Protein AF-R5GX98-F1 (afdb_monomer_lite)

Structure (mmCIF, N/CA/C/O backbone):
data_AF-R5GX98-F1
#
_entry.id   AF-R5GX98-F1
#
loop_
_atom_site.group_PDB
_atom_site.id
_atom_site.type_symbol
_atom_site.label_atom_id
_atom_site.label_alt_id
_atom_site.label_comp_id
_atom_site.label_asym_id
_atom_site.label_entity_id
_atom_site.label_seq_id
_atom_site.pdbx_PDB_ins_code
_atom_site.Cartn_x
_atom_site.Cartn_y
_atom_site.Cartn_z
_atom_site.occupancy
_atom_site.B_iso_or_equiv
_atom_site.auth_seq_id
_atom_site.auth_comp_id
_atom_site.auth_asym_id
_atom_site.auth_atom_id
_atom_site.pdbx_PDB_model_num
ATOM 1 N N . MET A 1 1 ? -17.441 5.584 -0.573 1.00 73.94 1 MET A N 1
ATOM 2 C CA . MET A 1 1 ? -16.156 5.148 -1.184 1.00 73.94 1 MET A CA 1
ATOM 3 C C . MET A 1 1 ? -15.187 4.600 -0.138 1.00 73.94 1 MET A C 1
ATOM 5 O O . MET A 1 1 ? -14.780 3.453 -0.266 1.00 73.94 1 MET A O 1
ATOM 9 N N . PHE A 1 2 ? -14.847 5.370 0.903 1.00 78.75 2 PHE A N 1
ATOM 10 C CA . PHE A 1 2 ? -13.931 4.929 1.965 1.00 78.75 2 PHE A CA 1
ATOM 11 C C . PHE A 1 2 ? -14.401 3.680 2.720 1.00 78.75 2 PHE A C 1
ATOM 13 O O . PHE A 1 2 ? -13.570 2.825 3.002 1.00 78.75 2 PHE A O 1
ATOM 20 N N . ASP A 1 3 ? -15.705 3.514 2.954 1.00 80.38 3 ASP A N 1
ATOM 21 C CA . ASP A 1 3 ? -16.229 2.303 3.606 1.00 80.38 3 ASP A CA 1
ATOM 22 C C . ASP A 1 3 ? -16.034 1.049 2.744 1.00 80.38 3 ASP A C 1
ATOM 24 O O . ASP A 1 3 ? -15.633 -0.001 3.235 1.00 80.38 3 ASP A O 1
ATOM 28 N N . ARG A 1 4 ? -16.191 1.182 1.422 1.00 74.62 4 ARG A N 1
ATOM 29 C CA . ARG A 1 4 ? -15.968 0.094 0.459 1.00 74.62 4 ARG A CA 1
ATOM 30 C C . ARG A 1 4 ? -14.484 -0.271 0.314 1.00 74.62 4 ARG A C 1
ATOM 32 O O . ARG A 1 4 ? -14.154 -1.431 0.098 1.00 74.62 4 ARG A O 1
ATOM 39 N N . LEU A 1 5 ? -13.584 0.708 0.448 1.00 74.69 5 LEU A N 1
ATOM 40 C CA . LEU A 1 5 ? -12.135 0.494 0.363 1.00 74.69 5 LEU A CA 1
ATOM 41 C C . LEU A 1 5 ? -11.561 -0.036 1.685 1.00 74.69 5 LEU A C 1
ATOM 43 O O . LEU A 1 5 ? -10.865 -1.049 1.709 1.00 74.69 5 LEU A O 1
ATOM 47 N N . PHE A 1 6 ? -11.869 0.615 2.803 1.00 80.62 6 PHE A N 1
ATOM 48 C CA . PHE A 1 6 ? -11.189 0.397 4.081 1.00 80.62 6 PHE A CA 1
ATOM 49 C C . PHE A 1 6 ? -12.053 -0.337 5.122 1.00 80.62 6 PHE A C 1
ATOM 51 O O . PHE A 1 6 ? -11.522 -0.837 6.116 1.00 80.62 6 PHE A O 1
ATOM 58 N N . GLY A 1 7 ? -13.341 -0.550 4.853 1.00 79.50 7 GLY A N 1
ATOM 59 C CA . GLY A 1 7 ? -14.297 -1.238 5.726 1.00 79.50 7 GLY A CA 1
ATOM 60 C C . GLY A 1 7 ? -15.278 -0.275 6.389 1.00 79.50 7 GLY A C 1
ATOM 61 O O . GLY A 1 7 ? -15.001 0.917 6.509 1.00 79.50 7 GLY A O 1
ATOM 62 N N . GLU A 1 8 ? -16.420 -0.799 6.823 1.00 84.38 8 GLU A N 1
ATOM 63 C CA . GLU A 1 8 ? -17.477 -0.010 7.456 1.00 84.38 8 GLU A CA 1
ATOM 64 C C . GLU A 1 8 ? -17.074 0.417 8.875 1.00 84.38 8 GLU A C 1
ATOM 66 O O . GLU A 1 8 ? -16.659 -0.399 9.699 1.00 84.38 8 GLU A O 1
ATOM 71 N N . GLY A 1 9 ? -17.176 1.720 9.150 1.00 84.00 9 GLY A N 1
ATOM 72 C CA . GLY A 1 9 ? -16.929 2.295 10.473 1.00 84.00 9 GLY A CA 1
ATOM 73 C C . GLY A 1 9 ? -15.545 2.933 10.657 1.00 84.00 9 GLY A C 1
ATOM 74 O O . GLY A 1 9 ? -14.509 2.423 10.230 1.00 84.00 9 GLY A O 1
ATOM 75 N N . GLN A 1 10 ? -15.522 4.075 11.351 1.00 84.12 10 GLN A N 1
ATOM 76 C CA . GLN A 1 10 ? -14.311 4.883 11.562 1.00 84.12 10 GLN A CA 1
ATOM 77 C C . GLN A 1 10 ? -13.227 4.150 12.373 1.00 84.12 10 GLN A C 1
ATOM 79 O O . GLN A 1 10 ? -12.042 4.302 12.090 1.00 84.12 10 GLN A O 1
ATOM 84 N N . GLU A 1 11 ? -13.623 3.339 13.356 1.00 83.69 11 GLU A N 1
ATOM 85 C CA . GLU A 1 11 ? -12.738 2.481 14.163 1.00 83.69 11 GLU A CA 1
ATOM 86 C C . GLU A 1 11 ? -11.993 1.451 13.305 1.00 83.69 11 GLU A C 1
ATOM 88 O O . GLU A 1 11 ? -10.769 1.322 13.371 1.00 83.69 11 GLU A O 1
ATOM 93 N N . LEU A 1 12 ? -12.732 0.757 12.440 1.00 84.81 12 LEU A N 1
ATOM 94 C CA . LEU A 1 12 ? -12.221 -0.328 11.607 1.00 84.81 12 LEU A CA 1
ATOM 95 C C . LEU A 1 12 ? -11.284 0.207 10.514 1.00 84.81 12 LEU A C 1
ATOM 97 O O . LEU A 1 12 ? -10.225 -0.371 10.252 1.00 84.81 12 LEU A O 1
ATOM 101 N N . GLN A 1 13 ? -11.634 1.360 9.936 1.00 85.06 13 GLN A N 1
ATOM 102 C CA . GLN A 1 13 ? -10.769 2.100 9.016 1.00 85.06 13 GLN A CA 1
ATOM 103 C C . GLN A 1 13 ? -9.488 2.559 9.709 1.00 85.06 13 GLN A C 1
ATOM 105 O O . GLN A 1 13 ? -8.398 2.360 9.172 1.00 85.06 13 GLN A O 1
ATOM 110 N N . PHE A 1 14 ? -9.600 3.130 10.911 1.00 87.19 14 PHE A N 1
ATOM 111 C CA . PHE A 1 14 ? -8.446 3.616 11.654 1.00 87.19 14 PHE A CA 1
ATOM 112 C C . PHE A 1 14 ? -7.485 2.484 12.011 1.00 87.19 14 PHE A C 1
ATOM 114 O O . PHE A 1 14 ? -6.301 2.610 11.732 1.00 87.19 14 PHE A O 1
ATOM 121 N N . ASN A 1 15 ? -7.964 1.359 12.547 1.00 87.00 15 ASN A N 1
ATOM 122 C CA . ASN A 1 15 ? -7.091 0.243 12.928 1.00 87.00 15 ASN A CA 1
ATOM 123 C C . ASN A 1 15 ? -6.338 -0.355 11.730 1.00 87.00 15 ASN A C 1
ATOM 125 O O . ASN A 1 15 ? -5.154 -0.672 11.844 1.00 87.00 15 ASN A O 1
ATOM 129 N N . LYS A 1 16 ? -6.978 -0.446 10.557 1.00 84.69 16 LYS A N 1
ATOM 130 C CA . LYS A 1 16 ? -6.306 -0.890 9.324 1.00 84.69 16 LYS A CA 1
ATOM 131 C C . LYS A 1 16 ? -5.275 0.121 8.826 1.00 84.69 16 LYS A C 1
ATOM 133 O O . LYS A 1 16 ? -4.147 -0.256 8.506 1.00 84.69 16 LYS A O 1
ATOM 138 N N . LEU A 1 17 ? -5.652 1.398 8.759 1.00 87.81 17 LEU A N 1
ATOM 139 C CA . LEU A 1 17 ? -4.782 2.461 8.255 1.00 87.81 17 LEU A CA 1
ATOM 140 C C . LEU A 1 17 ? -3.619 2.757 9.212 1.00 87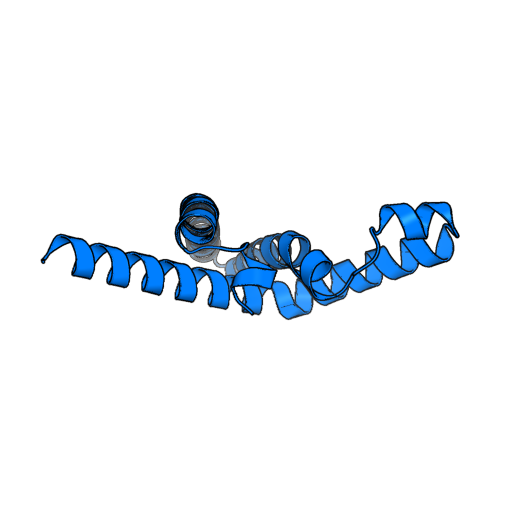.81 17 LEU A C 1
ATOM 142 O O . LEU A 1 17 ? -2.516 3.024 8.749 1.00 87.81 17 LEU A O 1
ATOM 146 N N . LYS A 1 18 ? -3.824 2.605 10.526 1.00 87.88 18 LYS A N 1
ATOM 147 C CA . LYS A 1 18 ? -2.802 2.765 11.571 1.00 87.88 18 LYS A CA 1
ATOM 148 C C . LYS A 1 18 ? -1.609 1.837 11.371 1.00 87.88 18 LYS A C 1
ATOM 150 O O . LYS A 1 18 ? -0.504 2.212 11.732 1.00 87.88 18 LYS A O 1
ATOM 155 N N . ILE A 1 19 ? -1.817 0.648 10.808 1.00 87.06 19 ILE A N 1
ATOM 156 C CA . ILE A 1 19 ? -0.730 -0.292 10.511 1.00 87.06 19 ILE A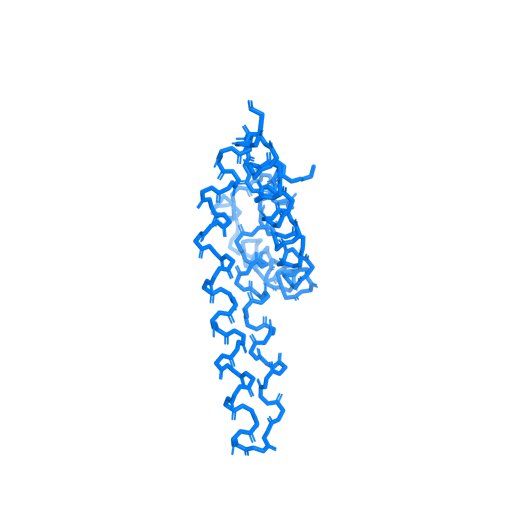 CA 1
ATOM 157 C C . ILE A 1 19 ? -0.168 -0.028 9.111 1.00 87.06 19 ILE A C 1
ATOM 159 O O . ILE A 1 19 ? 1.042 0.081 8.937 1.00 87.06 19 ILE A O 1
ATOM 163 N N . MET A 1 20 ? -1.032 0.101 8.098 1.00 86.50 20 MET A N 1
ATOM 164 C CA . MET A 1 20 ? -0.569 0.200 6.710 1.00 86.50 20 MET A CA 1
ATOM 165 C C . MET A 1 20 ? 0.133 1.518 6.384 1.00 86.50 20 MET A C 1
ATOM 167 O O . MET A 1 20 ? 1.107 1.498 5.633 1.00 86.50 20 MET A O 1
ATOM 171 N N . VAL A 1 21 ? -0.341 2.652 6.905 1.00 88.38 21 VAL A N 1
ATOM 172 C CA . VAL A 1 21 ? 0.218 3.968 6.566 1.00 88.38 21 VAL A CA 1
ATOM 173 C C . VAL A 1 21 ? 1.660 4.115 7.068 1.00 88.38 21 VAL A C 1
ATOM 175 O O . VAL A 1 21 ? 2.509 4.444 6.242 1.00 88.38 21 VAL A O 1
ATOM 178 N N . PRO A 1 22 ? 2.001 3.794 8.334 1.00 88.31 22 PRO A N 1
ATOM 179 C CA . PRO A 1 22 ? 3.389 3.852 8.792 1.00 88.31 22 PRO A CA 1
ATOM 180 C C . PRO A 1 22 ? 4.314 2.895 8.041 1.00 88.31 22 PRO A C 1
ATOM 182 O O . PRO A 1 22 ? 5.411 3.294 7.672 1.00 88.31 22 PRO A O 1
ATOM 185 N N . ILE A 1 23 ? 3.872 1.664 7.753 1.00 88.12 23 ILE A N 1
ATOM 186 C CA . ILE A 1 23 ? 4.676 0.701 6.978 1.00 88.12 23 ILE A CA 1
ATOM 187 C C . ILE A 1 23 ? 4.967 1.252 5.580 1.00 88.12 23 ILE A C 1
ATOM 189 O O . ILE A 1 23 ? 6.104 1.208 5.118 1.00 88.12 23 ILE A O 1
ATOM 193 N N . SER A 1 24 ? 3.947 1.807 4.923 1.00 87.81 24 SER A N 1
ATOM 194 C CA . SER A 1 24 ? 4.093 2.409 3.595 1.00 87.81 24 SER A CA 1
ATOM 195 C C . SER A 1 24 ? 5.050 3.598 3.637 1.00 87.81 24 SER A C 1
ATOM 197 O O . SER A 1 24 ? 5.915 3.712 2.777 1.00 87.81 24 SER A O 1
ATOM 199 N N . LEU A 1 25 ? 4.943 4.445 4.666 1.00 87.44 25 LEU A N 1
ATOM 200 C CA . LEU A 1 25 ? 5.829 5.587 4.865 1.00 87.44 25 LEU A CA 1
ATOM 201 C C . LEU A 1 25 ? 7.284 5.144 5.062 1.00 87.44 25 LEU A C 1
ATOM 203 O O . LEU A 1 25 ? 8.164 5.655 4.380 1.00 87.44 25 LEU A O 1
ATOM 207 N N . VAL A 1 26 ? 7.533 4.174 5.946 1.00 88.94 26 VAL A N 1
ATOM 208 C CA . VAL A 1 26 ? 8.881 3.643 6.208 1.00 88.94 26 VAL A CA 1
ATOM 209 C C . VAL A 1 26 ? 9.490 3.053 4.937 1.00 88.94 26 VAL A C 1
ATOM 211 O O . VAL A 1 26 ? 10.642 3.343 4.632 1.00 88.94 26 VAL A O 1
ATOM 214 N N . LEU A 1 27 ? 8.717 2.283 4.164 1.00 86.81 27 LEU A N 1
ATOM 215 C CA . LEU A 1 27 ? 9.183 1.705 2.901 1.00 86.81 27 LEU A CA 1
ATOM 216 C C . LEU A 1 27 ? 9.518 2.778 1.861 1.00 86.81 27 LEU A C 1
ATOM 218 O O . LEU A 1 27 ? 10.577 2.711 1.241 1.00 86.81 27 LEU A O 1
ATOM 222 N N . VAL A 1 28 ? 8.650 3.778 1.684 1.00 85.62 28 VAL A N 1
ATOM 223 C CA . VAL A 1 28 ? 8.900 4.881 0.743 1.00 85.62 28 VAL A CA 1
ATOM 224 C C . VAL A 1 28 ? 10.140 5.669 1.162 1.00 85.62 28 VAL A C 1
ATOM 226 O O . VAL A 1 28 ? 11.014 5.905 0.335 1.00 85.62 28 VAL A O 1
ATOM 229 N N . VAL A 1 29 ? 10.264 6.024 2.443 1.00 87.19 29 VAL A N 1
ATOM 230 C CA . VAL A 1 29 ? 11.418 6.775 2.962 1.00 87.19 29 VAL A CA 1
ATOM 231 C C . VAL A 1 29 ? 12.714 5.976 2.812 1.00 87.19 29 VAL A C 1
ATOM 233 O O . VAL A 1 29 ? 13.708 6.528 2.348 1.00 87.19 29 VAL A O 1
ATOM 236 N N . ALA A 1 30 ? 12.709 4.678 3.126 1.00 87.56 30 ALA A N 1
ATOM 237 C CA . ALA A 1 30 ? 13.878 3.818 2.952 1.00 87.56 30 ALA A CA 1
ATOM 238 C C . ALA A 1 30 ? 14.332 3.753 1.484 1.00 87.56 30 ALA A C 1
ATOM 240 O O . ALA A 1 30 ? 15.524 3.867 1.205 1.00 87.56 30 ALA A O 1
ATOM 241 N N . MET A 1 31 ? 13.388 3.638 0.544 1.00 84.88 31 MET A N 1
ATOM 242 C CA . MET A 1 31 ? 13.681 3.614 -0.895 1.00 84.88 31 MET A CA 1
ATOM 243 C C . MET A 1 31 ? 14.177 4.965 -1.421 1.00 84.88 31 MET A C 1
ATOM 245 O O . MET A 1 31 ? 15.050 5.003 -2.285 1.00 84.88 31 MET A O 1
ATOM 249 N N . VAL A 1 32 ? 13.659 6.075 -0.890 1.00 85.31 32 VAL A N 1
ATOM 250 C CA . VAL A 1 32 ? 14.147 7.423 -1.218 1.00 85.31 32 VAL A CA 1
ATOM 251 C C . VAL A 1 32 ? 15.580 7.611 -0.725 1.00 85.31 32 VAL A C 1
ATOM 253 O O . VAL A 1 32 ? 16.431 8.037 -1.499 1.00 85.31 32 VAL A O 1
ATOM 256 N N . ILE A 1 33 ? 15.873 7.240 0.526 1.00 87.19 33 ILE A N 1
ATOM 257 C CA . ILE A 1 33 ? 17.232 7.308 1.083 1.00 87.19 33 ILE A CA 1
ATOM 258 C C . ILE A 1 33 ? 18.183 6.442 0.254 1.00 87.19 33 ILE A C 1
ATOM 260 O O . ILE A 1 33 ? 19.259 6.901 -0.123 1.00 87.19 33 ILE A O 1
ATOM 264 N N . TYR A 1 34 ? 17.772 5.217 -0.080 1.00 85.38 34 TYR A N 1
ATOM 265 C CA . TYR A 1 34 ? 18.558 4.330 -0.929 1.00 85.38 34 TYR A CA 1
ATOM 266 C C . TYR A 1 34 ? 18.837 4.943 -2.308 1.00 85.38 34 TYR A C 1
ATOM 268 O O . TYR A 1 34 ? 19.983 4.929 -2.751 1.00 85.38 34 TYR A O 1
ATOM 276 N N . GLY A 1 35 ? 17.828 5.526 -2.964 1.00 83.81 35 GLY A N 1
ATOM 277 C CA . GLY A 1 35 ? 17.991 6.205 -4.254 1.00 83.81 35 GLY A CA 1
ATOM 278 C C . GLY A 1 35 ? 18.977 7.375 -4.187 1.00 83.81 35 GLY A C 1
ATOM 279 O O . GLY A 1 35 ? 19.853 7.498 -5.037 1.00 83.81 35 GLY A O 1
ATOM 280 N N . ILE A 1 36 ? 18.908 8.184 -3.124 1.00 84.56 36 ILE A N 1
ATOM 281 C CA . ILE A 1 36 ? 19.843 9.298 -2.905 1.00 84.56 36 ILE A CA 1
ATOM 282 C C . ILE A 1 36 ? 21.280 8.786 -2.721 1.00 84.56 36 ILE A C 1
ATOM 284 O O . ILE A 1 36 ? 22.202 9.341 -3.310 1.00 84.56 36 ILE A O 1
ATOM 288 N N . VAL A 1 37 ? 21.480 7.726 -1.929 1.00 86.88 37 VAL A N 1
ATOM 289 C CA . VAL A 1 37 ? 22.817 7.166 -1.647 1.00 86.88 37 VAL A CA 1
ATOM 290 C C . VAL A 1 37 ? 23.416 6.460 -2.865 1.00 86.88 37 VAL A C 1
ATOM 292 O O . VAL A 1 37 ? 24.617 6.551 -3.098 1.00 86.88 37 VAL A O 1
ATOM 295 N N . SER A 1 38 ? 22.592 5.759 -3.642 1.00 84.25 38 SER A N 1
ATOM 296 C CA . SER A 1 38 ? 23.027 5.029 -4.840 1.00 84.25 38 SER A CA 1
ATOM 297 C C . SER A 1 38 ? 23.183 5.917 -6.079 1.00 84.25 38 SER A C 1
ATOM 299 O O . SER A 1 38 ? 23.755 5.470 -7.070 1.00 84.25 38 SER A O 1
ATOM 301 N N . GLY A 1 39 ? 22.696 7.164 -6.038 1.00 80.75 39 GLY A N 1
ATOM 302 C CA . GLY A 1 39 ? 22.654 8.055 -7.200 1.00 80.75 39 GLY A CA 1
ATOM 303 C C . GLY A 1 39 ? 21.655 7.612 -8.276 1.00 80.75 39 GLY A C 1
ATOM 304 O O . GLY A 1 39 ? 21.712 8.107 -9.400 1.00 80.75 39 GLY A O 1
ATOM 305 N N . ASP A 1 40 ? 20.753 6.685 -7.945 1.00 77.88 40 ASP A N 1
ATOM 306 C CA . ASP A 1 40 ? 19.804 6.084 -8.875 1.00 77.88 40 ASP A CA 1
ATOM 307 C C . ASP A 1 40 ? 18.361 6.534 -8.592 1.00 77.88 40 ASP A C 1
ATOM 309 O O . ASP A 1 40 ? 17.932 6.768 -7.459 1.00 77.88 40 ASP A O 1
ATOM 313 N N . SER A 1 41 ? 17.553 6.597 -9.649 1.00 77.25 41 SER A N 1
ATOM 314 C CA . SER A 1 41 ? 16.127 6.938 -9.591 1.00 77.25 41 SER A CA 1
ATOM 315 C C . SER A 1 41 ? 15.244 5.777 -9.100 1.00 77.25 41 SER A C 1
ATOM 317 O O . SER A 1 41 ? 14.022 5.797 -9.265 1.00 77.25 41 SER A O 1
ATOM 319 N N . SER A 1 42 ? 15.847 4.786 -8.435 1.00 76.25 42 SER A N 1
ATOM 320 C CA . SER A 1 42 ? 15.208 3.618 -7.813 1.00 76.25 42 SER A CA 1
ATOM 321 C C . SER A 1 42 ? 14.050 3.969 -6.859 1.00 76.25 42 SER A C 1
ATOM 323 O O . SER A 1 42 ? 13.153 3.155 -6.624 1.00 76.25 42 SER A O 1
ATOM 325 N N . TRP A 1 43 ? 14.002 5.204 -6.353 1.00 75.50 43 TRP A N 1
ATOM 326 C CA . TRP A 1 43 ? 12.906 5.705 -5.521 1.00 75.50 43 TRP A CA 1
ATOM 327 C C . TRP A 1 43 ? 11.538 5.684 -6.234 1.00 75.50 43 TRP A C 1
ATOM 329 O O . TRP A 1 43 ? 10.522 5.429 -5.584 1.00 75.50 43 TRP A O 1
ATOM 339 N N . ILE A 1 44 ? 11.496 5.874 -7.562 1.00 79.94 44 ILE A N 1
ATOM 340 C CA . ILE A 1 44 ? 10.254 5.810 -8.359 1.00 79.94 44 ILE A CA 1
ATOM 341 C C . ILE A 1 44 ? 9.694 4.385 -8.343 1.00 79.94 44 ILE A C 1
ATOM 343 O O . ILE A 1 44 ? 8.503 4.175 -8.105 1.00 79.94 44 ILE A O 1
ATOM 347 N N . VAL A 1 45 ? 10.568 3.394 -8.534 1.00 79.25 45 VAL A N 1
ATOM 348 C CA . VAL A 1 45 ? 10.207 1.971 -8.489 1.00 79.25 45 VAL A CA 1
ATOM 349 C C . VAL A 1 45 ? 9.700 1.597 -7.095 1.00 79.25 45 VAL A C 1
ATOM 351 O O . VAL A 1 45 ? 8.689 0.909 -6.975 1.00 79.25 45 VAL A O 1
ATOM 354 N N . GLY A 1 46 ? 10.323 2.125 -6.037 1.00 79.75 46 GLY A N 1
ATOM 355 C CA . GLY A 1 46 ? 9.860 1.946 -4.659 1.00 79.75 46 GLY A CA 1
ATOM 356 C C . GLY A 1 46 ? 8.427 2.440 -4.433 1.00 79.75 46 GLY A C 1
ATOM 357 O O . GLY A 1 46 ? 7.605 1.714 -3.869 1.00 79.75 46 GLY A O 1
ATOM 358 N N . ILE A 1 47 ? 8.090 3.636 -4.925 1.00 83.06 47 ILE A N 1
ATOM 359 C CA . ILE A 1 47 ? 6.725 4.184 -4.837 1.00 83.06 47 ILE A CA 1
ATOM 360 C C . ILE A 1 47 ? 5.732 3.305 -5.602 1.00 83.06 47 ILE A C 1
ATOM 362 O O . ILE A 1 47 ? 4.641 3.033 -5.096 1.00 83.06 47 ILE A O 1
ATOM 366 N N . LEU A 1 48 ? 6.104 2.832 -6.793 1.00 84.75 48 LEU A N 1
ATOM 367 C CA . LEU A 1 48 ? 5.254 1.954 -7.596 1.00 84.75 48 LEU A CA 1
ATOM 368 C C . LEU A 1 48 ? 5.014 0.605 -6.914 1.00 84.75 48 LEU A C 1
ATOM 370 O O . LEU A 1 48 ? 3.881 0.133 -6.919 1.00 84.75 48 LEU A O 1
ATOM 374 N N . ILE A 1 49 ? 6.024 0.015 -6.268 1.00 85.44 49 ILE A N 1
ATOM 375 C CA . ILE A 1 49 ? 5.878 -1.238 -5.511 1.00 85.44 49 ILE A CA 1
ATOM 376 C C . ILE A 1 49 ? 4.919 -1.047 -4.336 1.00 85.44 49 ILE A C 1
ATOM 378 O O . ILE A 1 49 ? 3.985 -1.831 -4.160 1.00 85.44 49 ILE A O 1
ATOM 382 N N . VAL A 1 50 ? 5.108 0.007 -3.538 1.00 87.19 50 VAL A N 1
ATOM 383 C CA . VAL A 1 50 ? 4.227 0.279 -2.394 1.00 87.19 50 VAL A CA 1
ATOM 384 C C . VAL A 1 50 ? 2.808 0.572 -2.883 1.00 87.19 50 VAL A C 1
ATOM 386 O O . VAL A 1 50 ? 1.853 -0.019 -2.379 1.00 87.19 50 VAL A O 1
ATOM 389 N N . GLY A 1 51 ? 2.656 1.396 -3.921 1.00 88.50 51 GLY A N 1
ATOM 390 C CA . GLY A 1 51 ? 1.373 1.648 -4.571 1.00 88.50 51 GLY A CA 1
ATOM 391 C C . GLY A 1 51 ? 0.718 0.360 -5.067 1.00 88.50 51 GLY A C 1
ATOM 392 O O . GLY A 1 51 ? -0.457 0.128 -4.801 1.00 88.50 51 GLY A O 1
ATOM 393 N N . PHE A 1 52 ? 1.475 -0.530 -5.702 1.00 87.50 52 PHE A N 1
ATOM 394 C CA . PHE A 1 52 ? 0.989 -1.820 -6.176 1.00 87.50 52 PHE A CA 1
ATOM 395 C C . PHE A 1 52 ? 0.477 -2.706 -5.032 1.00 87.50 52 PHE A C 1
ATOM 397 O O . PHE A 1 52 ? -0.597 -3.291 -5.161 1.00 87.50 52 PHE A O 1
ATOM 404 N N . VAL A 1 53 ? 1.152 -2.742 -3.876 1.00 89.50 53 VAL A N 1
ATOM 405 C CA . VAL A 1 53 ? 0.665 -3.465 -2.682 1.00 89.50 53 VAL A CA 1
ATOM 406 C C . VAL A 1 53 ? -0.704 -2.941 -2.230 1.00 89.50 53 VAL A C 1
ATOM 408 O O . VAL A 1 53 ? -1.594 -3.726 -1.884 1.00 89.50 53 VAL A O 1
ATOM 411 N N . TRP A 1 54 ? -0.913 -1.623 -2.268 1.00 90.06 54 TRP A N 1
ATOM 412 C CA . TRP A 1 54 ? -2.231 -1.031 -2.018 1.00 90.06 54 TRP A CA 1
ATOM 413 C C . TRP A 1 54 ? -3.235 -1.415 -3.109 1.00 90.06 54 TRP A C 1
ATOM 415 O O . TRP A 1 54 ? -4.353 -1.832 -2.803 1.00 90.06 54 TRP A O 1
ATOM 425 N N . GLY A 1 55 ? -2.826 -1.347 -4.373 1.00 85.62 55 GLY A N 1
ATOM 426 C CA . GLY A 1 55 ? -3.629 -1.746 -5.520 1.00 85.62 55 GLY A CA 1
ATOM 427 C C . GLY A 1 55 ? -4.146 -3.174 -5.395 1.00 85.62 55 GLY A C 1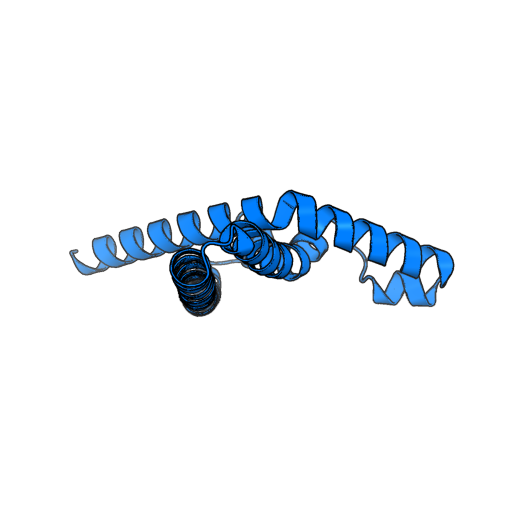
ATOM 428 O O . GLY A 1 55 ? -5.352 -3.394 -5.453 1.00 85.62 55 GLY A O 1
ATOM 429 N N . VAL A 1 56 ? -3.273 -4.148 -5.152 1.00 86.00 56 VAL A N 1
ATOM 430 C CA . VAL A 1 56 ? -3.648 -5.568 -5.042 1.00 86.00 56 VAL A CA 1
ATOM 431 C C . VAL A 1 56 ? -4.607 -5.802 -3.876 1.00 86.00 56 VAL A C 1
ATOM 433 O O . VAL A 1 56 ? -5.523 -6.615 -3.966 1.00 86.00 56 VAL A O 1
ATOM 436 N N . ARG A 1 57 ? -4.456 -5.060 -2.775 1.00 84.38 57 ARG A N 1
ATOM 437 C CA . ARG A 1 57 ? -5.295 -5.240 -1.583 1.00 84.38 57 ARG A CA 1
ATOM 438 C C . ARG A 1 57 ? -6.703 -4.656 -1.719 1.00 84.38 57 ARG A C 1
ATOM 440 O O . ARG A 1 57 ? -7.620 -5.123 -1.031 1.00 84.38 57 ARG A O 1
ATOM 447 N N . TYR A 1 58 ? -6.872 -3.618 -2.536 1.00 83.44 58 TYR A N 1
ATOM 448 C CA . TYR A 1 58 ? -8.088 -2.800 -2.551 1.00 83.44 58 TYR A CA 1
ATOM 449 C C . TYR A 1 58 ? -8.813 -2.767 -3.902 1.00 83.44 58 TYR A C 1
ATOM 451 O O . TYR A 1 58 ? -10.039 -2.679 -3.907 1.00 83.44 58 TYR A O 1
ATOM 459 N N . VAL A 1 59 ? -8.110 -2.918 -5.028 1.00 83.44 59 VAL A N 1
ATOM 460 C CA . VAL A 1 59 ? -8.726 -2.997 -6.367 1.00 83.44 59 VAL A CA 1
ATOM 461 C C . VAL A 1 59 ? -9.701 -4.173 -6.491 1.00 83.44 59 VAL A C 1
ATOM 463 O O . VAL A 1 59 ? -10.825 -3.941 -6.946 1.00 83.44 59 VAL A O 1
ATOM 466 N N . PRO A 1 60 ? -9.384 -5.401 -6.023 1.00 77.00 60 PRO A N 1
ATOM 467 C CA . PRO A 1 60 ? -10.323 -6.517 -6.121 1.00 77.00 60 PRO A CA 1
ATOM 468 C C . PRO A 1 60 ? -11.627 -6.252 -5.367 1.00 77.00 60 PRO A C 1
ATOM 470 O O . PRO A 1 60 ? -12.698 -6.573 -5.859 1.00 77.00 60 PRO A O 1
ATOM 473 N N . LYS A 1 61 ? -11.550 -5.579 -4.211 1.00 75.19 61 LYS A N 1
ATOM 474 C CA . LYS A 1 61 ? -12.718 -5.237 -3.378 1.00 75.19 61 LYS A CA 1
ATOM 475 C C . LYS A 1 61 ? -13.636 -4.203 -4.025 1.00 75.19 61 LYS A C 1
ATOM 477 O O . LYS A 1 61 ? -14.800 -4.082 -3.646 1.00 75.19 61 LYS A O 1
ATOM 482 N N . PHE A 1 62 ? -13.100 -3.423 -4.957 1.00 70.50 62 PHE A N 1
ATOM 483 C CA . PHE A 1 62 ? -13.839 -2.374 -5.639 1.00 70.50 62 PHE A CA 1
ATOM 484 C C . PHE A 1 62 ? -14.455 -2.868 -6.952 1.00 70.50 62 PHE A C 1
ATOM 486 O O . PHE A 1 62 ? -15.594 -2.522 -7.255 1.00 70.50 62 PHE A O 1
ATOM 493 N N . ILE A 1 63 ? -13.718 -3.691 -7.705 1.00 70.62 63 ILE A N 1
ATOM 494 C CA . ILE A 1 63 ? -14.070 -4.079 -9.078 1.00 70.62 63 ILE A CA 1
ATOM 495 C C . ILE A 1 63 ? -14.717 -5.469 -9.140 1.00 70.62 63 ILE A C 1
ATOM 497 O O . ILE A 1 63 ? -15.686 -5.668 -9.874 1.00 70.62 63 ILE A O 1
ATOM 501 N N . PHE A 1 64 ? -14.239 -6.432 -8.352 1.00 66.25 64 PHE A N 1
ATOM 502 C CA . PHE A 1 64 ? -14.689 -7.816 -8.444 1.00 66.25 64 PHE A CA 1
ATOM 503 C C . PHE A 1 64 ? -15.728 -8.122 -7.363 1.00 66.25 64 PHE A C 1
ATOM 505 O O . PHE A 1 64 ? -15.422 -8.228 -6.180 1.00 66.25 64 PHE A O 1
ATOM 512 N N . HIS A 1 65 ? -16.984 -8.281 -7.791 1.00 59.53 65 HIS A N 1
ATOM 513 C CA . HIS A 1 65 ? -18.076 -8.743 -6.924 1.00 59.53 65 HIS A CA 1
ATOM 514 C C . HIS A 1 65 ? -18.038 -10.268 -6.712 1.00 59.53 65 HIS A C 1
ATOM 516 O O . HIS A 1 65 ? -18.498 -10.756 -5.684 1.00 59.53 65 HIS A O 1
ATOM 522 N N . LYS A 1 66 ? -17.468 -11.024 -7.665 1.00 60.59 66 LYS A N 1
ATOM 523 C CA . LYS A 1 66 ? -17.176 -12.460 -7.533 1.00 60.59 66 LYS A CA 1
ATOM 524 C C . LYS A 1 66 ? -15.712 -12.657 -7.132 1.00 60.59 66 LYS A C 1
ATOM 526 O O . LYS A 1 66 ? -14.826 -12.012 -7.686 1.00 60.59 66 LYS A O 1
ATOM 531 N N . SER A 1 67 ? -15.462 -13.578 -6.200 1.00 63.47 67 SER A N 1
ATOM 532 C CA . SER A 1 67 ? -14.111 -14.038 -5.855 1.00 63.47 67 SER A CA 1
ATOM 533 C C . SER A 1 67 ? -13.374 -14.509 -7.112 1.00 63.47 67 SER A C 1
ATOM 535 O O . SER A 1 67 ? -13.923 -15.279 -7.898 1.00 63.47 67 SER A O 1
ATOM 537 N N . ILE A 1 68 ? -12.119 -14.087 -7.279 1.00 66.06 68 ILE A N 1
ATOM 538 C CA . ILE A 1 68 ? -11.232 -14.543 -8.362 1.00 66.06 68 ILE A CA 1
ATOM 539 C C . ILE A 1 68 ? -11.141 -16.073 -8.379 1.00 66.06 68 ILE A C 1
ATOM 541 O O . ILE A 1 68 ? -11.118 -16.678 -9.445 1.00 66.06 68 ILE A O 1
ATOM 545 N N . GLY A 1 69 ? -11.183 -16.709 -7.202 1.00 65.00 69 GLY A N 1
ATOM 546 C CA . GLY A 1 69 ? -11.200 -18.167 -7.077 1.00 65.00 69 GLY A CA 1
ATOM 547 C C . GLY A 1 69 ? -12.412 -18.819 -7.748 1.00 65.00 69 GLY A C 1
ATOM 548 O O . GLY A 1 69 ? -12.293 -19.919 -8.272 1.00 65.00 69 GLY A O 1
ATOM 549 N N . ASN A 1 70 ? -13.548 -18.121 -7.820 1.00 73.81 70 ASN A N 1
ATOM 550 C CA . ASN A 1 70 ? -14.737 -18.616 -8.512 1.00 73.81 70 ASN A CA 1
ATOM 551 C C . ASN A 1 70 ? -14.570 -18.587 -10.040 1.00 73.81 70 ASN A C 1
ATOM 553 O O . ASN A 1 70 ? -15.072 -19.465 -10.729 1.00 73.81 70 ASN A O 1
ATOM 557 N N . LEU A 1 71 ? -13.825 -17.608 -10.567 1.00 70.88 71 LEU A N 1
ATOM 558 C CA . LEU A 1 71 ? -13.509 -17.519 -11.998 1.00 70.88 71 LEU A CA 1
ATOM 559 C C . LEU A 1 71 ? -12.516 -18.608 -12.418 1.00 70.88 71 LEU A C 1
ATOM 561 O O . LEU A 1 71 ? -12.662 -19.200 -13.482 1.00 70.88 71 LEU A O 1
ATOM 565 N N . PHE A 1 72 ? -11.544 -18.926 -11.557 1.00 76.62 72 PHE A N 1
ATOM 566 C CA . PHE A 1 72 ? -10.659 -20.076 -11.763 1.00 76.62 72 PHE A CA 1
ATOM 567 C C . PHE A 1 72 ? -11.408 -21.414 -11.738 1.00 76.62 72 PHE A C 1
ATOM 569 O O . PHE A 1 72 ? -11.019 -22.323 -12.467 1.00 76.62 72 PHE A O 1
ATOM 576 N N . ALA A 1 73 ? -12.470 -21.526 -10.934 1.00 76.50 73 ALA A N 1
ATOM 577 C CA . ALA A 1 73 ? -13.298 -22.728 -10.859 1.00 76.50 73 ALA A CA 1
ATOM 578 C C . ALA A 1 73 ? -14.204 -22.921 -12.091 1.00 76.50 73 ALA A C 1
ATOM 580 O O . ALA A 1 73 ? -14.440 -24.057 -12.488 1.00 76.50 73 ALA A O 1
ATOM 581 N N . GLU A 1 74 ? -14.693 -21.838 -12.708 1.00 80.00 74 GLU A N 1
ATOM 582 C CA . GLU A 1 74 ? -15.491 -21.901 -13.946 1.00 80.00 74 GLU A CA 1
ATOM 583 C C . GLU A 1 74 ? -14.621 -22.160 -15.183 1.00 80.00 74 GLU A C 1
ATOM 585 O O . GLU A 1 74 ? -14.937 -23.024 -15.999 1.00 80.00 74 GLU A O 1
ATOM 590 N N . ASN A 1 75 ? -13.537 -21.397 -15.354 1.00 82.50 75 ASN A N 1
ATOM 591 C CA . ASN A 1 75 ? -12.657 -21.523 -16.511 1.00 82.50 75 ASN A CA 1
ATOM 592 C C . ASN A 1 75 ? -11.277 -20.919 -16.218 1.00 82.50 75 ASN A C 1
ATOM 594 O O . ASN A 1 75 ? -11.155 -19.711 -15.997 1.00 82.50 75 ASN A O 1
ATOM 598 N N . ILE A 1 76 ? -10.226 -21.739 -16.318 1.00 83.56 76 ILE A N 1
ATOM 599 C CA . ILE A 1 76 ? -8.828 -21.338 -16.091 1.00 83.56 76 ILE A CA 1
ATOM 600 C C . ILE A 1 76 ? -8.452 -20.110 -16.929 1.00 83.56 76 ILE A C 1
ATOM 602 O O . ILE A 1 76 ? -7.857 -19.177 -16.394 1.00 83.56 76 ILE A O 1
ATOM 606 N N . PHE A 1 77 ? -8.841 -20.052 -18.208 1.00 83.75 77 PHE A N 1
ATOM 607 C CA . PHE A 1 77 ? -8.534 -18.899 -19.063 1.00 83.75 77 PHE A CA 1
ATOM 608 C C . PHE A 1 77 ? -9.174 -17.608 -18.543 1.00 83.75 77 PHE A C 1
ATOM 610 O O . PHE A 1 77 ? -8.536 -16.555 -18.548 1.00 83.75 77 PHE A O 1
ATOM 617 N N . SER A 1 78 ? -10.409 -17.690 -18.044 1.00 79.25 78 SER A N 1
ATOM 618 C CA . SER A 1 78 ? -11.107 -16.537 -17.469 1.00 79.25 78 SER A CA 1
ATOM 619 C C . SER A 1 78 ? -10.490 -16.099 -16.137 1.00 79.25 78 SER A C 1
ATOM 621 O O . SER A 1 78 ? -10.326 -14.901 -15.900 1.00 79.25 78 SER A O 1
ATOM 623 N N . GLY A 1 79 ? -10.062 -17.057 -15.306 1.00 80.94 79 GLY A N 1
ATOM 624 C CA . GLY A 1 79 ? -9.344 -16.798 -14.059 1.00 80.94 79 GLY A CA 1
ATOM 625 C C . GLY A 1 79 ? -8.001 -16.110 -14.299 1.00 80.94 79 GLY A C 1
ATOM 626 O O . GLY A 1 79 ? -7.705 -15.095 -13.669 1.00 80.94 79 GLY A O 1
ATOM 627 N N . VAL A 1 80 ? -7.222 -16.598 -15.270 1.00 85.00 80 VAL A N 1
ATOM 628 C CA . VAL A 1 80 ? -5.936 -16.002 -15.662 1.00 85.00 80 VAL A CA 1
ATOM 629 C C . VAL A 1 80 ? -6.132 -14.593 -16.228 1.00 85.00 80 VAL A C 1
ATOM 631 O O . VAL A 1 80 ? -5.452 -13.664 -15.791 1.00 85.00 80 VAL A O 1
ATOM 634 N N . ALA A 1 81 ? -7.090 -14.395 -17.137 1.00 84.88 81 ALA A N 1
ATOM 635 C CA . ALA A 1 81 ? -7.388 -13.075 -17.696 1.00 84.88 81 ALA A CA 1
ATOM 636 C C . ALA A 1 81 ? -7.820 -12.070 -16.613 1.00 84.88 81 ALA A C 1
ATOM 638 O O . ALA A 1 81 ? -7.336 -10.938 -16.588 1.00 84.88 81 ALA A O 1
ATOM 639 N N . ALA A 1 82 ? -8.670 -12.490 -15.670 1.00 83.38 82 ALA A N 1
ATOM 640 C CA . ALA A 1 82 ? -9.067 -11.665 -14.532 1.00 83.38 82 ALA A CA 1
ATOM 641 C C . ALA A 1 82 ? -7.881 -11.343 -13.608 1.00 83.38 82 ALA A C 1
ATOM 643 O O . ALA A 1 82 ? -7.760 -10.210 -13.143 1.00 83.38 82 ALA A O 1
ATOM 644 N N . MET A 1 83 ? -6.978 -12.303 -13.381 1.00 83.50 83 MET A N 1
ATOM 645 C CA . MET A 1 83 ? -5.761 -12.094 -12.595 1.00 83.50 83 MET A CA 1
ATOM 646 C C . MET A 1 83 ? -4.852 -11.037 -13.229 1.00 83.50 83 MET A C 1
ATOM 648 O O . MET A 1 83 ? -4.464 -10.088 -12.551 1.00 83.50 83 MET A O 1
ATOM 652 N N . PHE A 1 84 ? -4.556 -11.141 -14.525 1.00 86.69 84 PHE A N 1
ATOM 653 C CA . PHE A 1 84 ? -3.749 -10.134 -15.220 1.00 86.69 84 PHE A CA 1
ATOM 654 C C . PHE A 1 84 ? -4.442 -8.770 -15.280 1.00 86.69 84 PHE A C 1
ATOM 656 O O . PHE A 1 84 ? -3.806 -7.753 -15.004 1.00 86.69 84 PHE A O 1
ATOM 663 N N . GLY A 1 85 ? -5.750 -8.741 -15.553 1.00 85.00 85 GLY A N 1
ATOM 664 C CA . GLY A 1 85 ? -6.539 -7.509 -15.523 1.00 85.00 85 GLY A CA 1
ATOM 665 C C . GLY A 1 85 ? -6.456 -6.809 -14.166 1.00 85.00 85 GLY A C 1
ATOM 666 O O . GLY A 1 85 ? -6.226 -5.603 -14.101 1.00 85.00 85 GLY A O 1
ATOM 667 N N . MET A 1 86 ? -6.543 -7.565 -13.069 1.00 84.81 86 MET A N 1
ATOM 668 C CA . MET A 1 86 ? -6.332 -7.023 -11.729 1.00 84.81 86 MET A CA 1
ATOM 669 C C . MET A 1 86 ? -4.927 -6.485 -11.520 1.00 84.81 86 MET A C 1
ATOM 671 O O . MET A 1 86 ? -4.808 -5.394 -10.987 1.00 84.81 86 MET A O 1
ATOM 675 N N . LEU A 1 87 ? -3.879 -7.209 -11.917 1.00 84.88 87 LEU A N 1
ATOM 676 C CA . LEU A 1 87 ? -2.497 -6.760 -11.721 1.00 84.88 87 LEU A CA 1
ATOM 677 C C . LEU A 1 87 ? -2.242 -5.419 -12.423 1.00 84.88 87 LEU A C 1
ATOM 679 O O . LEU A 1 87 ? -1.667 -4.508 -11.824 1.00 84.88 87 LEU A O 1
ATOM 683 N N . ILE A 1 88 ? -2.744 -5.267 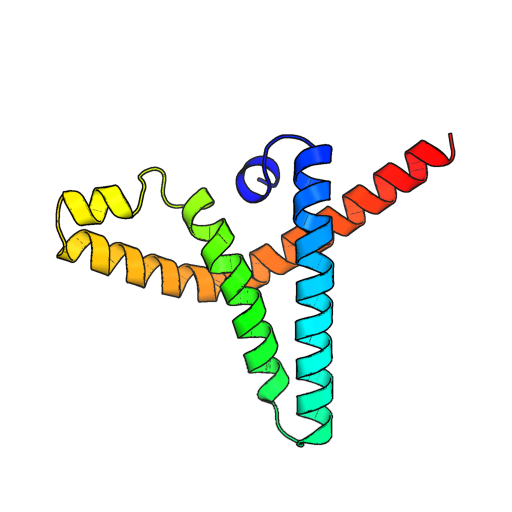-13.651 1.00 85.81 88 ILE A N 1
ATOM 684 C CA . ILE A 1 88 ? -2.655 -4.017 -14.418 1.00 85.81 88 ILE A CA 1
ATOM 685 C C . ILE A 1 88 ? -3.412 -2.894 -13.698 1.00 85.81 88 ILE A C 1
ATOM 687 O O . ILE A 1 88 ? -2.862 -1.815 -13.475 1.00 85.81 88 ILE A O 1
ATOM 691 N N . LEU A 1 89 ? -4.651 -3.153 -13.269 1.00 87.19 89 LEU A N 1
ATOM 692 C CA . LEU A 1 89 ? -5.467 -2.171 -12.548 1.00 87.19 89 LEU A CA 1
ATOM 693 C C . LEU A 1 89 ? -4.868 -1.809 -11.181 1.00 87.19 89 LEU A C 1
ATOM 695 O O . LEU A 1 89 ? -4.912 -0.653 -10.772 1.00 87.19 89 LEU A O 1
ATOM 699 N N . SER A 1 90 ? -4.270 -2.768 -10.477 1.00 87.50 90 SER A N 1
ATOM 700 C CA . SER A 1 90 ? -3.549 -2.554 -9.223 1.00 87.50 90 SER A CA 1
ATOM 701 C C . SER A 1 90 ? -2.319 -1.678 -9.420 1.00 87.50 90 SER A C 1
ATOM 703 O O . SER A 1 90 ? -2.051 -0.832 -8.571 1.00 87.50 90 SER A O 1
ATOM 705 N N . CYS A 1 91 ? -1.616 -1.818 -10.542 1.00 83.81 91 CYS A N 1
ATOM 706 C CA . CYS A 1 91 ? -0.513 -0.930 -10.886 1.00 83.81 91 CYS A CA 1
ATOM 707 C C . CYS A 1 91 ? -1.012 0.487 -11.220 1.00 83.81 91 CYS A C 1
ATOM 709 O O . CYS A 1 91 ? -0.453 1.465 -10.732 1.00 83.81 91 CYS A O 1
ATOM 711 N N . ALA A 1 92 ? -2.102 0.603 -11.988 1.00 85.81 92 ALA A N 1
ATOM 712 C CA . ALA A 1 92 ? -2.656 1.889 -12.414 1.00 85.81 92 ALA A CA 1
ATOM 713 C C . ALA A 1 92 ? -3.290 2.695 -11.263 1.00 85.81 92 ALA A C 1
ATOM 715 O O . ALA A 1 92 ? -3.074 3.899 -11.145 1.00 85.81 92 ALA A O 1
ATOM 716 N N . PHE A 1 93 ? -4.063 2.040 -10.393 1.00 88.62 93 PHE A N 1
ATOM 717 C CA . PHE A 1 93 ? -4.837 2.704 -9.336 1.00 88.62 93 PHE A CA 1
ATOM 718 C C . PHE A 1 93 ? -4.210 2.600 -7.946 1.00 88.62 93 PHE A C 1
ATOM 720 O O . PHE A 1 93 ? -4.645 3.290 -7.024 1.00 88.62 93 PHE A O 1
ATOM 727 N N . GLY A 1 94 ? -3.193 1.759 -7.761 1.00 87.75 94 GLY A N 1
ATOM 728 C CA . GLY A 1 94 ? -2.618 1.476 -6.449 1.00 87.75 94 GLY A CA 1
ATOM 729 C C . GLY A 1 94 ? -2.071 2.709 -5.730 1.00 87.75 94 GLY A C 1
ATOM 730 O O . GLY A 1 94 ? -2.367 2.921 -4.553 1.00 87.75 94 GLY A O 1
ATOM 731 N N . VAL A 1 95 ? -1.366 3.581 -6.458 1.00 86.88 95 VAL A N 1
ATOM 732 C CA . VAL A 1 95 ? -0.855 4.857 -5.926 1.00 86.88 95 VAL A CA 1
ATOM 733 C C . VAL A 1 95 ? -2.003 5.788 -5.522 1.00 86.88 95 VAL A C 1
ATOM 735 O O . VAL A 1 95 ? -1.960 6.393 -4.453 1.00 86.88 95 VAL A O 1
ATOM 738 N N . VAL A 1 96 ? -3.071 5.858 -6.320 1.00 89.50 96 VAL A N 1
ATOM 739 C CA . VAL A 1 96 ? -4.251 6.683 -6.010 1.00 89.50 96 VAL A CA 1
ATOM 740 C C . VAL A 1 96 ? -4.927 6.196 -4.728 1.00 89.50 96 VAL A C 1
ATOM 742 O O . VAL A 1 96 ? -5.233 6.991 -3.840 1.00 89.50 96 VAL A O 1
ATOM 745 N N . ILE A 1 97 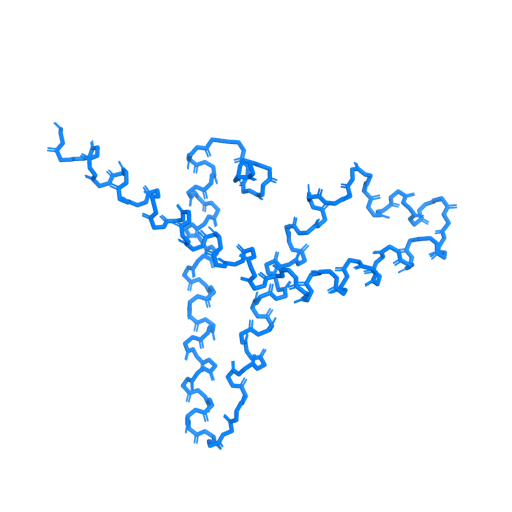? -5.116 4.881 -4.587 1.00 90.06 97 ILE A N 1
ATOM 746 C CA . ILE A 1 97 ? -5.719 4.285 -3.389 1.00 90.06 97 ILE A CA 1
ATOM 747 C C . ILE A 1 97 ? -4.834 4.521 -2.159 1.00 90.06 97 ILE A C 1
ATOM 749 O O . ILE A 1 97 ? -5.358 4.814 -1.082 1.00 90.06 97 ILE A O 1
ATOM 753 N N . MET A 1 98 ? -3.510 4.434 -2.313 1.00 89.56 98 MET A N 1
ATOM 754 C CA . MET A 1 98 ? -2.555 4.759 -1.254 1.00 89.56 98 MET A CA 1
ATOM 755 C C . MET A 1 98 ? -2.721 6.206 -0.780 1.00 89.56 98 MET A C 1
ATOM 757 O O . MET A 1 98 ? -2.908 6.432 0.415 1.00 89.56 98 MET A O 1
ATOM 761 N N . VAL A 1 99 ? -2.734 7.178 -1.697 1.00 89.25 99 VAL A N 1
ATOM 762 C CA . VAL A 1 99 ? -2.928 8.601 -1.362 1.00 89.25 99 VAL A CA 1
ATOM 763 C C . VAL A 1 99 ? -4.262 8.819 -0.644 1.00 89.25 99 VAL A C 1
ATOM 765 O O . VAL A 1 99 ? -4.299 9.450 0.412 1.00 89.25 99 VAL A O 1
ATOM 768 N N . LEU A 1 100 ? -5.351 8.233 -1.151 1.00 91.19 100 LEU A N 1
ATOM 769 C CA . LEU A 1 100 ? -6.665 8.296 -0.502 1.00 91.19 100 LEU A CA 1
ATOM 770 C C . LEU A 1 100 ? -6.644 7.695 0.912 1.00 91.19 100 LEU A C 1
ATOM 772 O O . LEU A 1 100 ? -7.254 8.247 1.827 1.00 91.19 100 LEU A O 1
ATOM 776 N N . GLY A 1 101 ? -5.935 6.583 1.111 1.00 88.44 101 GLY A N 1
ATOM 777 C CA . GLY A 1 101 ? -5.771 5.948 2.417 1.00 88.44 101 GLY A CA 1
ATOM 778 C C . GLY A 1 101 ? -5.009 6.815 3.415 1.00 88.44 101 GLY A C 1
ATOM 779 O O . GLY A 1 101 ? -5.437 6.942 4.562 1.00 88.44 101 GLY A O 1
ATOM 780 N N . ILE A 1 102 ? -3.922 7.454 2.976 1.00 89.50 102 ILE A N 1
ATOM 781 C CA . ILE A 1 102 ? -3.132 8.382 3.798 1.00 89.50 102 ILE A CA 1
ATOM 782 C C . ILE A 1 102 ? -3.984 9.597 4.188 1.00 89.50 102 ILE A C 1
ATOM 784 O O . ILE A 1 102 ? -4.069 9.929 5.370 1.00 89.50 102 ILE A O 1
ATOM 788 N N . LEU A 1 103 ? -4.683 10.216 3.230 1.00 90.88 103 LEU A N 1
ATOM 789 C CA . LEU A 1 103 ? -5.582 11.344 3.501 1.00 90.88 103 LEU A CA 1
ATOM 790 C C . LEU A 1 103 ? -6.676 10.965 4.504 1.00 90.88 103 LEU A C 1
ATOM 792 O O . LEU A 1 103 ? -6.944 11.701 5.455 1.00 90.88 103 LEU A O 1
ATOM 796 N N . ARG A 1 104 ? -7.280 9.782 4.338 1.00 90.62 104 ARG A N 1
ATOM 797 C CA . ARG A 1 104 ? -8.294 9.282 5.270 1.00 90.62 104 ARG A CA 1
ATOM 798 C C . ARG A 1 104 ? -7.724 9.052 6.665 1.00 90.62 104 ARG A C 1
ATOM 800 O O . ARG A 1 104 ? -8.402 9.346 7.646 1.00 90.62 104 ARG A O 1
ATOM 807 N N . PHE A 1 105 ? -6.499 8.548 6.764 1.00 90.00 105 PHE A N 1
ATOM 808 C CA . PHE A 1 105 ? -5.824 8.343 8.040 1.00 90.00 105 PHE A CA 1
ATOM 809 C C . PHE A 1 105 ? -5.573 9.664 8.775 1.00 90.00 105 PHE A C 1
ATOM 811 O O . PHE A 1 105 ? -5.910 9.768 9.953 1.00 90.00 105 PHE A O 1
ATOM 818 N N . ILE A 1 106 ? -5.070 10.685 8.071 1.00 89.12 106 ILE A N 1
ATOM 819 C CA . ILE A 1 106 ? -4.854 12.030 8.627 1.00 89.12 106 ILE A CA 1
ATOM 820 C C . ILE A 1 106 ? -6.180 12.622 9.112 1.00 89.12 106 ILE A C 1
ATOM 822 O O . ILE A 1 106 ? -6.267 13.086 10.245 1.00 89.12 106 ILE A O 1
ATOM 826 N N . TYR A 1 107 ? -7.238 12.532 8.303 1.00 89.88 107 TYR A N 1
ATOM 827 C CA . TYR A 1 107 ? -8.569 12.991 8.701 1.00 89.88 107 TYR A CA 1
ATOM 828 C C . TYR A 1 107 ? -9.057 12.313 9.992 1.00 89.88 107 TYR A C 1
ATOM 830 O O . TYR A 1 107 ? -9.520 12.982 10.913 1.00 89.88 107 TYR A O 1
ATOM 838 N N . LEU A 1 108 ? -8.918 10.986 10.096 1.00 88.62 108 LEU A N 1
ATOM 839 C CA . LEU A 1 108 ? -9.326 10.240 11.291 1.00 88.62 108 LEU A CA 1
ATOM 840 C C . LEU A 1 108 ? -8.484 10.600 12.525 1.00 88.62 108 LEU A C 1
ATOM 842 O O . LEU A 1 108 ? -9.020 10.600 13.633 1.00 88.62 108 LEU A O 1
ATOM 846 N N . LEU A 1 109 ? -7.198 10.921 12.351 1.00 88.69 109 LEU A N 1
ATOM 847 C CA . LEU A 1 109 ? -6.349 11.428 13.432 1.00 88.69 109 LEU A CA 1
ATOM 848 C C . LEU A 1 109 ? -6.829 12.792 13.929 1.00 88.69 109 LEU A C 1
ATOM 850 O O . LEU A 1 109 ? -7.007 12.957 15.133 1.00 88.69 109 LEU A O 1
ATOM 854 N N . VAL A 1 110 ? -7.093 13.735 13.019 1.00 89.94 110 VAL A N 1
ATOM 855 C CA . VAL A 1 110 ? -7.567 15.086 13.364 1.00 89.94 110 VAL A CA 1
ATOM 856 C C . VAL A 1 110 ? -8.904 15.024 14.099 1.00 89.94 110 VAL A C 1
ATOM 858 O O . VAL A 1 110 ? -9.045 15.608 15.168 1.00 89.94 110 VAL A O 1
ATOM 861 N N . VAL A 1 111 ? -9.858 14.239 13.593 1.00 89.00 111 VAL A N 1
ATOM 862 C CA . VAL A 1 111 ? -11.181 14.069 14.217 1.00 89.00 111 VAL A CA 1
ATOM 863 C C . VAL A 1 111 ? -11.101 13.412 15.602 1.00 89.00 111 VAL A C 1
ATOM 865 O O . VAL A 1 111 ? -11.933 13.676 16.469 1.00 89.00 111 VAL A O 1
ATOM 868 N N . ARG A 1 112 ? -10.130 12.520 15.831 1.00 84.62 112 ARG A N 1
ATOM 869 C CA . ARG A 1 112 ? -9.897 11.928 17.159 1.00 84.62 112 ARG A CA 1
ATOM 870 C C . ARG A 1 112 ? -9.202 12.901 18.104 1.00 84.62 112 ARG A C 1
ATOM 872 O O . ARG A 1 112 ? -9.473 12.850 19.295 1.00 84.62 112 ARG A O 1
ATOM 879 N N . ALA A 1 113 ? -8.308 13.744 17.593 1.00 83.19 113 ALA A N 1
ATOM 880 C CA . ALA A 1 113 ? -7.638 14.769 18.383 1.00 83.19 113 ALA A CA 1
ATOM 881 C C . ALA A 1 113 ? -8.626 15.851 18.836 1.00 83.19 113 ALA A C 1
ATOM 883 O O . ALA A 1 113 ? -8.622 16.202 20.011 1.00 83.19 113 ALA A O 1
ATOM 884 N N . SER A 1 114 ? -9.525 16.301 17.952 1.00 83.56 114 SER A N 1
ATOM 885 C CA . SER A 1 114 ? -10.560 17.281 18.303 1.00 83.56 114 SER A CA 1
ATOM 886 C C . SER A 1 114 ? -11.517 16.743 19.370 1.00 83.56 114 SER A C 1
ATOM 888 O O . SER A 1 114 ? -11.769 17.421 20.354 1.00 83.56 114 SER A O 1
ATOM 890 N N . ARG A 1 115 ? -11.956 15.481 19.250 1.00 79.88 115 ARG A N 1
ATOM 891 C CA . ARG A 1 115 ? -12.822 14.817 20.245 1.00 79.88 115 ARG A CA 1
ATOM 892 C C . ARG A 1 115 ? -12.163 14.523 21.598 1.00 79.88 115 ARG A C 1
ATOM 894 O O . ARG A 1 115 ? -12.852 14.080 22.501 1.00 79.88 115 ARG A O 1
ATOM 901 N N . ARG A 1 116 ? -10.840 14.669 21.723 1.00 70.81 116 ARG A N 1
ATOM 902 C CA . ARG A 1 116 ? -10.121 14.547 23.007 1.00 70.81 116 ARG A CA 1
ATOM 903 C C . ARG A 1 116 ? -9.894 15.896 23.689 1.00 70.81 116 ARG A C 1
ATOM 905 O O . ARG A 1 116 ? -9.422 15.905 24.820 1.00 70.81 116 ARG A O 1
ATOM 912 N N . ALA A 1 117 ? -10.110 16.994 22.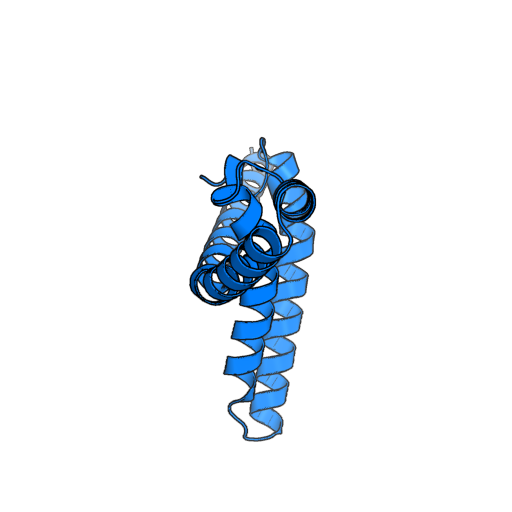967 1.00 67.31 117 ALA A N 1
ATOM 913 C CA . ALA A 1 117 ? -9.938 18.352 23.471 1.00 67.31 117 ALA A CA 1
ATOM 914 C C . ALA A 1 117 ? -11.243 18.941 24.041 1.00 67.31 117 ALA A C 1
ATOM 916 O O . ALA A 1 117 ? -11.181 19.949 24.740 1.00 67.31 117 ALA A O 1
ATOM 917 N N . GLU A 1 118 ? -12.382 18.313 23.734 1.00 56.00 118 GLU A N 1
ATOM 918 C CA . GLU A 1 118 ? -13.692 18.504 24.375 1.00 56.00 118 GLU A CA 1
ATOM 919 C C . GLU A 1 118 ? -13.845 17.557 25.571 1.00 56.00 118 GLU A C 1
ATOM 921 O O . GLU A 1 118 ? -14.420 17.998 26.590 1.00 56.00 118 GLU A O 1
#

Sequence (118 aa):
MFDRLFGEGQELQFNKLKIMVPISLVLVVAMVIYGIVSGDSSWIVGILIVGFVWGVRYVPKFIFHKSIGNLFAENIFSGVAAMFGMLILSCAFGVVIMVLGILRFIYLLVVRASRRAE

Foldseek 3Di:
DQCLQQNPDLVSLQVRLVPLVVVLVVQLVVQVVVCVVVVHPSSVVSLLVSLLVQLLRGVCSVPPPDDLVVLCVVPVVSSVVVVVVSSVRSSVCSSVSSVVSNVSNVVSVVVVVVVVVD

Secondary structure (DSSP, 8-state):
-HHHHH-SSHHHHHHHHHHHHHHHHHHHHHHHHHHHHHTSTHHHHHHHHHHHHHHHHHHHHHH-SS-HHHHHHH-HHHHHHHHHHHHHHHHHHHHHHHHHHHHHHHHHHHHHHHTTT-

pLDDT: mean 82.66, std 7.2, range [56.0, 91.19]

Radius of gyration: 17.14 Å; chains: 1; bounding box: 41×41×43 Å